Protein AF-W1XLX0-F1 (afdb_monomer_lite)

InterPro domains:
  IPR001466 Beta-lactamase-related [PF00144] (3-66)
  IPR012338 Beta-lactamase/transpeptidase-like [G3DSA:3.40.710.10] (1-70)
  IPR012338 Beta-lactamase/transpeptidase-like [SSF56601] (1-66)

Secondary struc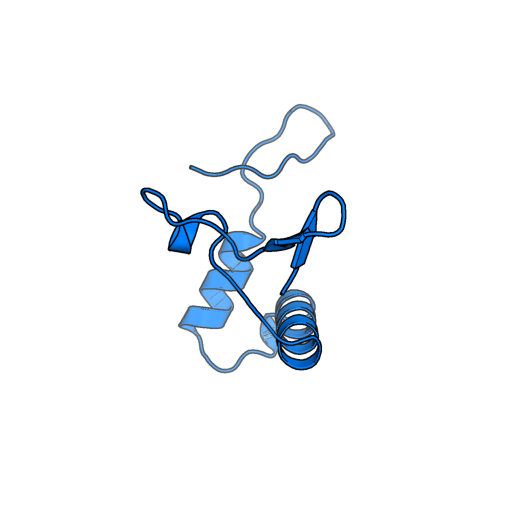ture (DSSP, 8-state):
-EEETTEEE-PPP-TTHHHHT-----HHHHHHHHHHHH-GGG---HHHHHHHHHHT----EETTEE-----

Structure (mmCIF, N/CA/C/O backbone):
data_AF-W1XLX0-F1
#
_entry.id   AF-W1XLX0-F1
#
loop_
_atom_site.group_PDB
_atom_site.id
_atom_site.type_symbol
_atom_site.label_atom_id
_atom_site.label_alt_id
_atom_site.label_comp_id
_atom_site.label_asym_id
_atom_site.label_entity_id
_atom_site.label_seq_id
_atom_site.pdbx_PDB_ins_code
_atom_site.Cartn_x
_atom_site.Cartn_y
_atom_site.Cartn_z
_atom_site.occupancy
_atom_site.B_iso_or_equiv
_atom_site.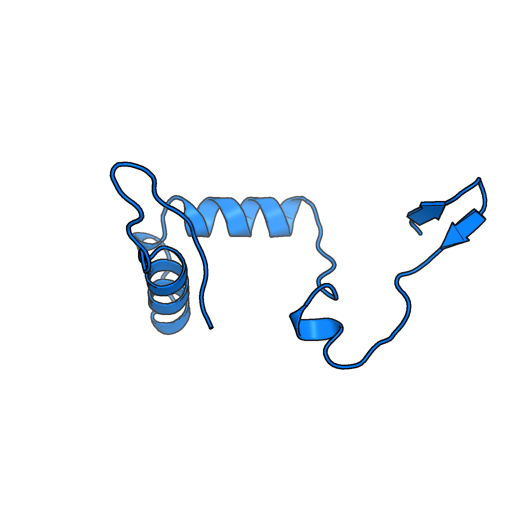auth_seq_id
_atom_site.auth_comp_id
_atom_site.auth_asym_id
_atom_site.auth_atom_id
_atom_site.pdbx_PDB_model_num
ATOM 1 N N . TRP A 1 1 ? 12.042 -5.315 -13.544 1.00 83.88 1 TRP A N 1
ATOM 2 C CA . TRP A 1 1 ? 11.539 -4.844 -14.845 1.00 83.88 1 TRP A CA 1
ATOM 3 C C . TRP A 1 1 ? 10.213 -5.512 -15.134 1.00 83.88 1 TRP A C 1
ATOM 5 O O . TRP A 1 1 ? 10.112 -6.717 -14.938 1.00 83.88 1 TRP A O 1
ATOM 15 N N . GLY A 1 2 ? 9.208 -4.736 -15.538 1.00 91.00 2 GLY A N 1
ATOM 16 C CA . GLY A 1 2 ? 8.029 -5.276 -16.215 1.00 91.00 2 GLY A CA 1
ATOM 17 C C . GLY A 1 2 ? 8.309 -5.399 -17.711 1.00 91.00 2 GLY A C 1
ATOM 18 O O . GLY A 1 2 ? 9.304 -4.855 -18.192 1.00 91.00 2 GLY A O 1
ATOM 19 N N . TYR A 1 3 ? 7.440 -6.085 -18.448 1.00 91.25 3 TYR A N 1
ATOM 20 C CA . TYR A 1 3 ? 7.576 -6.220 -19.897 1.00 91.25 3 TYR A CA 1
ATOM 21 C C . TYR A 1 3 ? 6.290 -5.789 -20.593 1.00 91.25 3 TYR A C 1
ATOM 23 O O . TYR A 1 3 ? 5.206 -6.248 -20.237 1.00 91.25 3 TYR A O 1
ATOM 31 N N . ARG A 1 4 ? 6.417 -4.917 -21.597 1.00 89.69 4 ARG A N 1
ATOM 32 C CA . ARG A 1 4 ? 5.327 -4.511 -22.492 1.00 89.69 4 ARG A CA 1
ATOM 33 C C . ARG A 1 4 ? 5.813 -4.641 -23.926 1.00 89.69 4 ARG A C 1
ATOM 35 O O . ARG A 1 4 ? 6.841 -4.064 -24.264 1.00 89.69 4 ARG A O 1
ATOM 42 N N . GLU A 1 5 ? 5.105 -5.421 -24.744 1.00 93.62 5 GLU A N 1
ATOM 43 C CA . GLU A 1 5 ? 5.480 -5.672 -26.150 1.00 93.62 5 GLU A CA 1
ATOM 44 C C . GLU A 1 5 ? 6.944 -6.141 -26.300 1.00 93.62 5 GLU A C 1
ATOM 46 O O . GLU A 1 5 ? 7.687 -5.683 -27.163 1.00 93.62 5 GLU A O 1
ATOM 51 N N . GLY A 1 6 ? 7.396 -7.010 -25.388 1.00 91.69 6 GLY A N 1
ATOM 52 C CA . GLY A 1 6 ? 8.771 -7.525 -25.369 1.00 91.69 6 GLY A CA 1
ATOM 53 C C . GLY A 1 6 ? 9.840 -6.528 -24.902 1.00 91.69 6 GLY A C 1
ATOM 54 O O . GLY A 1 6 ? 11.006 -6.899 -24.801 1.00 91.69 6 GLY A O 1
ATOM 55 N N . LYS A 1 7 ? 9.476 -5.284 -24.570 1.00 92.38 7 LYS A N 1
ATOM 56 C CA . LYS A 1 7 ? 10.404 -4.264 -24.066 1.00 92.38 7 LYS A CA 1
ATOM 57 C C . LYS A 1 7 ? 10.363 -4.200 -22.546 1.00 92.38 7 LYS A C 1
ATOM 59 O O . LYS A 1 7 ? 9.287 -4.187 -21.947 1.00 92.38 7 LYS A O 1
ATOM 64 N N . ALA A 1 8 ? 11.541 -4.132 -21.932 1.00 92.25 8 ALA A N 1
ATOM 65 C CA . ALA A 1 8 ? 11.672 -3.932 -20.497 1.00 92.25 8 ALA A CA 1
ATOM 66 C C . ALA A 1 8 ? 11.214 -2.509 -20.127 1.00 92.25 8 ALA A C 1
ATOM 68 O O . ALA A 1 8 ? 11.668 -1.529 -20.714 1.00 92.25 8 ALA A O 1
ATOM 69 N N . VAL A 1 9 ? 10.311 -2.398 -19.152 1.00 92.44 9 VAL A N 1
ATOM 70 C CA . VAL A 1 9 ? 9.758 -1.126 -18.667 1.00 92.44 9 VAL A CA 1
ATOM 71 C C . VAL A 1 9 ? 9.787 -1.018 -17.137 1.00 92.44 9 VAL A C 1
ATOM 73 O O . VAL A 1 9 ? 9.734 -2.018 -16.411 1.00 92.44 9 VAL A O 1
ATOM 76 N N . HIS A 1 10 ? 9.836 0.222 -16.651 1.00 91.56 10 HIS A N 1
ATOM 77 C CA . HIS A 1 10 ? 9.509 0.608 -15.277 1.00 91.56 10 HIS A CA 1
ATOM 78 C C . HIS A 1 10 ? 8.289 1.532 -15.283 1.00 91.56 10 HIS A C 1
ATOM 80 O O . HIS A 1 10 ? 7.964 2.124 -16.311 1.00 91.56 10 HIS A O 1
ATOM 86 N N . VAL A 1 11 ? 7.622 1.648 -14.133 1.00 89.00 11 VAL A N 1
ATOM 87 C CA . VAL A 1 11 ? 6.551 2.634 -13.946 1.00 89.00 11 VAL A CA 1
ATOM 88 C C . VAL A 1 11 ? 7.094 4.047 -14.182 1.00 89.00 11 VAL A C 1
ATOM 90 O O . VAL A 1 11 ? 8.189 4.371 -13.717 1.00 89.00 11 VAL A O 1
ATOM 93 N N . SER A 1 12 ? 6.360 4.848 -14.954 1.00 87.25 12 SER A N 1
ATOM 94 C CA . SER A 1 12 ? 6.717 6.235 -15.256 1.00 87.25 12 SER A CA 1
ATOM 95 C C . SER A 1 12 ? 6.281 7.167 -14.121 1.00 87.25 12 SER A C 1
ATOM 97 O O . SER A 1 12 ? 5.232 6.907 -13.533 1.00 87.25 12 SER A O 1
ATOM 99 N N . PRO A 1 13 ? 7.038 8.241 -13.831 1.00 88.62 13 PRO A N 1
ATOM 100 C CA . PRO A 1 13 ? 6.635 9.227 -12.835 1.00 88.62 13 PRO A CA 1
ATOM 101 C C . PRO A 1 13 ? 5.366 9.988 -13.230 1.00 88.62 13 PRO A C 1
ATOM 103 O O . PRO A 1 13 ? 5.111 10.208 -14.418 1.00 88.62 13 PRO A O 1
ATOM 106 N N . GLY A 1 14 ? 4.623 10.464 -12.235 1.00 90.62 14 GLY A N 1
ATOM 107 C CA . GLY A 1 14 ? 3.446 11.313 -12.416 1.00 90.62 14 GLY A CA 1
ATOM 108 C C . GLY A 1 14 ? 3.068 12.052 -11.134 1.00 90.62 14 GLY A C 1
ATOM 109 O O . GLY A 1 14 ? 3.546 11.724 -10.054 1.00 90.62 14 GLY A O 1
ATOM 110 N N . ALA A 1 15 ? 2.214 13.072 -11.236 1.00 93.19 15 ALA A N 1
ATOM 111 C CA . ALA A 1 15 ? 1.693 13.731 -10.038 1.00 93.19 15 ALA A CA 1
ATOM 112 C C . ALA A 1 15 ? 0.911 12.715 -9.185 1.00 93.19 15 ALA A C 1
ATOM 114 O O . ALA A 1 15 ? 0.030 12.037 -9.714 1.00 93.19 15 ALA A O 1
ATOM 115 N N . LEU A 1 16 ? 1.231 12.637 -7.888 1.00 91.62 16 LEU A N 1
ATOM 116 C CA . LEU A 1 16 ? 0.644 11.693 -6.922 1.00 91.62 16 LEU A CA 1
ATOM 117 C C . LEU A 1 16 ? 0.851 10.208 -7.281 1.00 91.62 16 LEU A C 1
ATOM 119 O O . LEU A 1 16 ? 0.015 9.352 -6.977 1.00 91.62 16 LEU A O 1
ATOM 123 N N . ASP A 1 17 ? 1.943 9.888 -7.980 1.00 91.31 17 ASP A N 1
ATOM 124 C CA . ASP A 1 17 ? 2.252 8.513 -8.367 1.00 91.31 17 ASP A CA 1
ATOM 125 C C . ASP A 1 17 ? 2.472 7.599 -7.154 1.00 91.31 17 ASP A C 1
ATOM 127 O O . ASP A 1 17 ? 1.959 6.479 -7.136 1.00 91.31 17 ASP A O 1
ATOM 131 N N . ALA A 1 18 ? 3.163 8.083 -6.123 1.00 92.69 18 ALA A N 1
ATOM 132 C CA . ALA A 1 18 ? 3.441 7.358 -4.891 1.00 92.69 18 ALA A CA 1
ATOM 133 C C . ALA A 1 18 ? 2.156 6.904 -4.184 1.00 92.69 18 ALA A C 1
ATOM 135 O O . ALA A 1 18 ? 2.056 5.747 -3.774 1.00 92.69 18 ALA A O 1
ATOM 136 N N . GLU A 1 19 ? 1.171 7.791 -4.088 1.00 91.94 19 GLU A N 1
ATOM 137 C CA . GLU A 1 19 ? -0.097 7.566 -3.402 1.00 91.94 19 GLU A CA 1
ATOM 138 C C . GLU A 1 19 ? -1.045 6.674 -4.209 1.00 91.94 19 GLU A C 1
ATOM 140 O O . GLU A 1 19 ? -1.766 5.861 -3.632 1.00 91.94 19 GLU A O 1
ATOM 145 N N . ALA A 1 20 ? -1.052 6.812 -5.538 1.00 91.62 20 ALA A N 1
ATOM 146 C CA . ALA A 1 20 ? -2.027 6.138 -6.389 1.00 91.62 20 ALA A CA 1
ATOM 147 C C . ALA A 1 20 ? -1.568 4.755 -6.886 1.00 91.62 20 ALA A C 1
ATOM 149 O O . ALA A 1 20 ? -2.391 3.845 -6.999 1.00 91.62 20 ALA A O 1
ATOM 150 N N . TYR A 1 21 ? -0.283 4.583 -7.227 1.00 88.94 21 TYR A N 1
ATOM 151 C CA . TYR A 1 21 ? 0.210 3.347 -7.862 1.00 88.94 21 TYR A CA 1
ATOM 152 C C . TYR A 1 21 ? 1.704 3.038 -7.647 1.00 88.94 21 TYR A C 1
ATOM 154 O O . TYR A 1 21 ? 2.247 2.121 -8.267 1.00 88.94 21 TYR A O 1
ATOM 162 N N . GLY A 1 22 ? 2.398 3.785 -6.790 1.00 92.88 22 GLY A N 1
ATOM 163 C CA . GLY A 1 22 ? 3.856 3.727 -6.668 1.00 92.88 22 GLY A CA 1
ATOM 164 C C . GLY A 1 22 ? 4.396 2.574 -5.820 1.00 92.88 22 GLY A C 1
A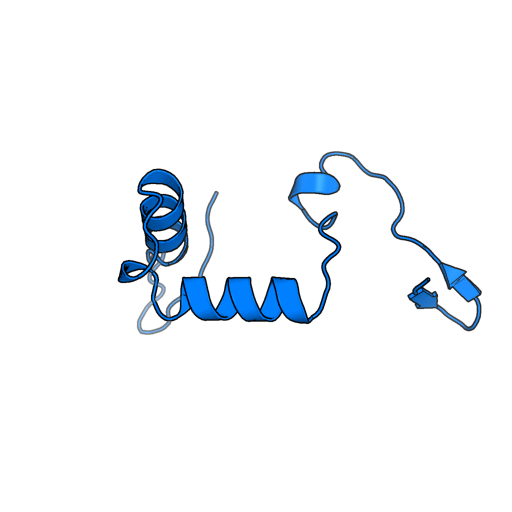TOM 165 O O . GLY A 1 22 ? 5.605 2.328 -5.825 1.00 92.88 22 GLY A O 1
ATOM 166 N N . VAL A 1 23 ? 3.533 1.852 -5.099 1.00 94.88 23 VAL A N 1
ATOM 167 C CA . VAL A 1 23 ? 3.953 0.782 -4.184 1.00 94.88 23 VAL A CA 1
ATOM 168 C C . VAL A 1 23 ? 4.579 -0.383 -4.956 1.00 94.88 23 VAL A C 1
ATOM 170 O O . VAL A 1 23 ? 3.966 -0.989 -5.834 1.00 94.88 23 VAL A O 1
ATOM 173 N N . LYS A 1 24 ? 5.809 -0.741 -4.579 1.00 95.75 24 LYS A N 1
ATOM 174 C CA . LYS A 1 24 ? 6.491 -1.976 -4.988 1.00 95.75 24 LYS A CA 1
ATOM 175 C C . LYS A 1 24 ? 6.799 -2.774 -3.732 1.00 95.75 24 LYS A C 1
ATOM 177 O O . LYS A 1 24 ? 7.272 -2.205 -2.754 1.00 95.75 24 LYS A O 1
ATOM 182 N N . SER A 1 25 ? 6.538 -4.074 -3.758 1.00 95.75 25 SER A N 1
ATOM 183 C CA . SER A 1 25 ? 6.655 -4.928 -2.579 1.00 95.75 25 SER A CA 1
ATOM 184 C C . SER A 1 25 ? 7.115 -6.331 -2.962 1.00 95.75 25 SER A C 1
ATOM 186 O O . SER A 1 25 ? 7.027 -6.727 -4.128 1.00 95.75 25 SER A O 1
ATOM 188 N N . THR A 1 26 ? 7.631 -7.065 -1.981 1.00 98.19 26 THR A N 1
ATOM 189 C CA . THR A 1 26 ? 7.941 -8.492 -2.111 1.00 98.19 26 THR A CA 1
ATOM 190 C C . THR A 1 26 ? 6.687 -9.329 -1.856 1.00 98.19 26 THR A C 1
ATOM 192 O O . THR A 1 26 ? 5.679 -8.829 -1.346 1.00 98.19 26 THR A O 1
ATOM 195 N N . ILE A 1 27 ? 6.722 -10.619 -2.197 1.00 97.50 27 ILE A N 1
ATOM 196 C CA . ILE A 1 27 ? 5.585 -11.498 -1.898 1.00 97.50 27 ILE A CA 1
ATOM 197 C C . ILE A 1 27 ? 5.454 -11.739 -0.391 1.00 97.50 27 ILE A C 1
ATOM 199 O O . ILE A 1 27 ? 4.344 -11.830 0.127 1.00 97.50 27 ILE A O 1
ATOM 203 N N . GLU A 1 28 ? 6.573 -11.771 0.327 1.00 98.44 28 GLU A N 1
ATOM 204 C CA . GLU A 1 28 ? 6.633 -11.936 1.772 1.00 98.44 28 GLU A CA 1
ATOM 205 C C . GLU A 1 28 ? 6.022 -10.734 2.501 1.00 98.44 28 GLU A C 1
ATOM 207 O O . GLU A 1 28 ? 5.248 -10.911 3.443 1.00 98.44 28 GLU A O 1
ATOM 212 N N . ASP A 1 29 ? 6.333 -9.516 2.054 1.00 98.00 29 ASP A N 1
ATOM 213 C CA . ASP A 1 29 ? 5.747 -8.288 2.597 1.00 98.00 29 ASP A CA 1
ATOM 214 C C . ASP A 1 29 ? 4.243 -8.217 2.331 1.00 98.00 29 ASP A C 1
ATOM 216 O O . ASP A 1 29 ? 3.464 -7.950 3.249 1.00 98.00 29 ASP A O 1
ATOM 220 N N . MET A 1 30 ? 3.811 -8.522 1.104 1.00 97.94 30 MET A N 1
ATOM 221 C CA . MET A 1 30 ? 2.387 -8.538 0.767 1.00 97.94 30 MET A CA 1
ATOM 222 C C . MET A 1 30 ? 1.627 -9.618 1.539 1.00 97.94 30 MET A C 1
ATOM 224 O O . MET A 1 30 ? 0.518 -9.365 2.007 1.00 97.94 30 MET A O 1
ATOM 228 N N . ALA A 1 31 ? 2.215 -10.800 1.737 1.00 97.88 31 ALA A N 1
ATOM 229 C CA . ALA A 1 31 ? 1.612 -11.855 2.546 1.00 97.88 31 ALA A CA 1
ATOM 230 C C . ALA A 1 31 ? 1.452 -11.422 4.012 1.00 97.88 31 ALA A C 1
ATOM 232 O O . ALA A 1 31 ? 0.387 -11.636 4.594 1.00 97.88 31 ALA A O 1
ATOM 233 N N . ARG A 1 32 ? 2.463 -10.758 4.593 1.00 96.94 32 ARG A N 1
ATOM 234 C CA . ARG A 1 32 ? 2.353 -10.154 5.931 1.00 96.94 32 ARG A CA 1
ATOM 235 C C . ARG A 1 32 ? 1.243 -9.108 5.984 1.00 96.94 32 ARG A C 1
ATOM 237 O O . ARG A 1 32 ? 0.414 -9.157 6.887 1.00 96.94 32 ARG A O 1
ATOM 244 N N . TRP A 1 33 ? 1.170 -8.219 4.992 1.00 96.62 33 TRP A N 1
ATOM 245 C CA . TRP A 1 33 ? 0.112 -7.211 4.899 1.00 96.62 33 TRP A CA 1
ATOM 246 C C . TRP A 1 33 ? -1.290 -7.837 4.855 1.00 96.62 33 TRP A C 1
ATOM 248 O O . TRP A 1 33 ? -2.188 -7.399 5.580 1.00 96.62 33 TRP A O 1
ATOM 258 N N . VAL A 1 34 ? -1.487 -8.900 4.066 1.00 96.75 34 VAL A N 1
ATOM 259 C CA . VAL A 1 34 ? -2.760 -9.641 4.020 1.00 96.75 34 VAL A CA 1
ATOM 260 C C . VAL A 1 34 ? -3.086 -10.271 5.374 1.00 96.75 34 VAL A C 1
ATOM 262 O O . VAL A 1 34 ? -4.217 -10.156 5.838 1.00 96.75 34 VAL A O 1
ATOM 265 N N . GLN A 1 35 ? -2.113 -10.887 6.050 1.00 97.19 35 GLN A N 1
ATOM 266 C CA . GLN A 1 35 ? -2.323 -11.465 7.382 1.00 97.19 35 GLN A CA 1
ATOM 267 C C . GLN A 1 35 ? -2.745 -10.406 8.409 1.00 97.19 35 GLN A C 1
ATOM 269 O O . GLN A 1 35 ? -3.703 -10.628 9.150 1.00 97.19 35 GLN A O 1
ATOM 274 N N . SER A 1 36 ? -2.101 -9.235 8.405 1.00 96.75 36 SER A N 1
ATOM 275 C CA . SER A 1 36 ? -2.483 -8.098 9.251 1.00 96.75 36 SER A CA 1
ATOM 276 C C . SER A 1 36 ? -3.904 -7.604 8.962 1.00 96.75 36 SER A C 1
ATOM 278 O O . SER A 1 36 ? -4.628 -7.251 9.888 1.00 96.75 36 SER A O 1
ATOM 280 N N . ASN A 1 37 ? -4.343 -7.634 7.7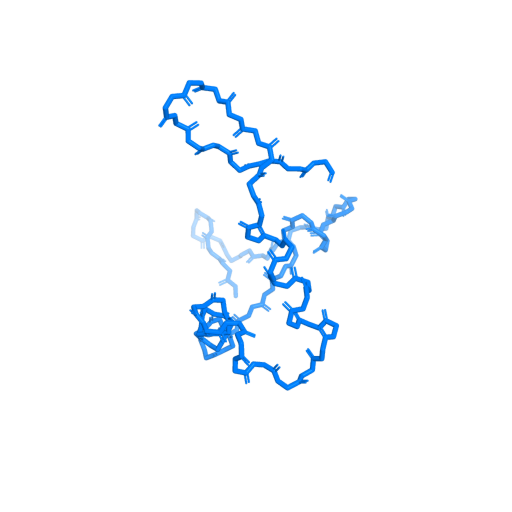00 1.00 96.12 37 ASN A N 1
ATOM 281 C CA . ASN A 1 37 ? -5.722 -7.300 7.335 1.00 96.12 37 ASN A CA 1
ATOM 282 C C . ASN A 1 37 ? -6.738 -8.365 7.781 1.00 96.12 37 ASN A C 1
ATOM 284 O O . ASN A 1 37 ? -7.859 -8.013 8.138 1.00 96.12 37 ASN A O 1
ATOM 288 N N . LEU A 1 38 ? -6.368 -9.650 7.788 1.00 96.75 38 LEU A N 1
ATOM 289 C CA . LEU A 1 38 ? -7.236 -10.743 8.247 1.00 96.75 38 LEU A CA 1
ATOM 290 C C . LEU A 1 38 ? -7.394 -10.776 9.772 1.00 96.75 38 LEU A C 1
ATOM 292 O O . LEU A 1 38 ? -8.449 -11.165 10.271 1.00 96.75 38 LEU A O 1
ATOM 296 N N . LYS A 1 39 ? -6.347 -10.392 10.512 1.00 96.69 39 LYS A N 1
ATOM 297 C CA . LYS A 1 39 ? -6.322 -10.397 11.982 1.00 96.69 39 LYS A CA 1
ATOM 298 C C . LYS A 1 39 ? -5.844 -9.050 12.542 1.00 96.69 39 LYS A C 1
ATOM 300 O O . LYS A 1 39 ? -4.809 -8.986 13.203 1.00 96.69 39 LYS A O 1
ATOM 305 N N . PRO A 1 40 ? -6.597 -7.955 12.331 1.00 93.94 40 PRO A N 1
ATOM 306 C CA . PRO A 1 40 ? -6.158 -6.618 12.737 1.00 93.94 40 PRO A CA 1
ATOM 307 C C . PRO A 1 40 ? -6.023 -6.461 14.259 1.00 93.94 40 PRO A C 1
ATOM 309 O O . PRO A 1 40 ? -5.293 -5.591 14.732 1.00 93.94 40 PRO A O 1
ATOM 312 N N . LEU A 1 41 ? -6.697 -7.310 15.044 1.00 95.75 41 LEU A N 1
ATOM 313 C CA . LEU A 1 41 ? -6.604 -7.312 16.507 1.00 95.75 41 LEU A CA 1
ATOM 314 C C . LEU A 1 41 ? -5.250 -7.817 17.033 1.00 95.75 41 LEU A C 1
ATOM 316 O O . LEU A 1 41 ? -4.863 -7.426 18.132 1.00 95.75 41 LEU A O 1
ATOM 320 N N . ASP A 1 42 ? -4.510 -8.587 16.230 1.00 96.69 42 ASP A N 1
ATOM 321 C CA . ASP A 1 42 ? -3.191 -9.126 16.592 1.00 96.69 42 ASP A CA 1
ATOM 322 C C . ASP A 1 42 ? -2.064 -8.086 16.404 1.00 96.69 42 ASP A C 1
ATOM 324 O O . ASP A 1 42 ? -0.908 -8.335 16.743 1.00 96.69 42 ASP A O 1
ATOM 328 N N . ILE A 1 43 ? -2.379 -6.903 15.861 1.00 97.12 43 ILE A N 1
ATOM 329 C CA . ILE A 1 43 ? -1.418 -5.819 15.633 1.00 97.12 43 ILE A CA 1
ATOM 330 C C . ILE A 1 43 ? -1.182 -5.049 16.938 1.00 97.12 43 ILE A C 1
ATOM 332 O O . ILE A 1 43 ? -2.087 -4.400 17.465 1.00 97.12 43 ILE A O 1
ATOM 336 N N . THR A 1 44 ? 0.056 -5.077 17.437 1.00 97.00 44 THR A N 1
ATOM 337 C CA . THR A 1 44 ? 0.452 -4.371 18.669 1.00 97.00 44 THR A CA 1
ATOM 338 C C . THR A 1 44 ? 0.428 -2.849 18.505 1.00 97.00 44 THR A C 1
ATOM 340 O O . THR A 1 44 ? -0.017 -2.136 19.406 1.00 97.00 44 THR A O 1
ATOM 343 N N . GLU A 1 45 ? 0.868 -2.350 17.346 1.00 97.38 45 GLU A N 1
ATOM 344 C CA . GLU A 1 45 ? 0.923 -0.916 17.049 1.00 97.38 45 GLU A CA 1
ATOM 345 C C . GLU A 1 45 ? -0.478 -0.326 16.872 1.00 97.38 45 GLU A C 1
ATOM 347 O O . GLU A 1 45 ? -1.167 -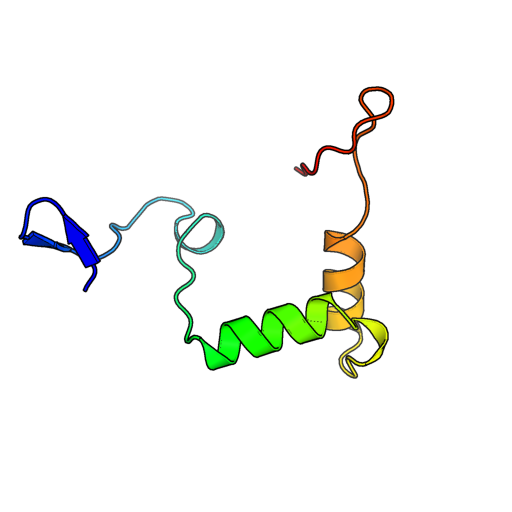0.575 15.878 1.00 97.38 45 GLU A O 1
ATOM 352 N N . LYS A 1 46 ? -0.902 0.489 17.842 1.00 96.25 46 LYS A N 1
ATOM 353 C CA . LYS A 1 46 ? -2.294 0.947 17.951 1.00 96.25 46 LYS A CA 1
ATOM 354 C C . LYS A 1 46 ? -2.747 1.808 16.780 1.00 96.25 46 LYS A C 1
ATOM 356 O O . LYS A 1 46 ? -3.852 1.606 16.283 1.00 96.25 46 LYS A O 1
ATOM 361 N N . THR A 1 47 ? -1.895 2.706 16.296 1.00 97.25 47 THR A N 1
ATOM 362 C CA . THR A 1 47 ? -2.222 3.559 15.145 1.00 97.25 47 THR A CA 1
ATOM 363 C C . THR A 1 47 ? -2.411 2.734 13.873 1.00 97.25 47 THR A C 1
ATOM 365 O O . THR A 1 47 ? -3.348 2.970 13.113 1.00 97.25 47 THR A O 1
ATOM 368 N N . LEU A 1 48 ? -1.567 1.721 13.657 1.00 95.19 48 LEU A N 1
ATOM 369 C CA . LEU A 1 48 ? -1.672 0.838 12.495 1.00 95.19 48 LEU A CA 1
ATOM 370 C C . LEU A 1 48 ? -2.921 -0.050 12.575 1.00 95.19 48 LEU A C 1
ATOM 372 O O . LEU A 1 48 ? -3.654 -0.169 11.595 1.00 95.19 48 LEU A O 1
ATOM 376 N N . GLN A 1 49 ? -3.193 -0.619 13.752 1.00 97.12 49 GLN A N 1
ATOM 377 C CA . GLN A 1 49 ? -4.416 -1.374 14.028 1.00 97.12 49 GLN A CA 1
ATOM 378 C C . GLN A 1 49 ? -5.668 -0.551 13.694 1.00 97.12 49 GLN A C 1
ATOM 380 O O . GLN A 1 49 ? -6.537 -1.020 12.960 1.00 97.12 49 GLN A O 1
ATOM 385 N N . GLN A 1 50 ? -5.739 0.687 14.189 1.00 95.62 50 GLN A N 1
ATOM 386 C CA . GLN A 1 50 ? -6.853 1.598 13.922 1.00 95.62 50 GLN A CA 1
ATOM 387 C C . GLN A 1 50 ? -6.962 1.955 12.437 1.00 95.62 50 GLN A C 1
ATOM 389 O O . GLN A 1 50 ? -8.061 1.938 11.890 1.00 95.62 50 GLN A O 1
ATOM 394 N N . GLY A 1 51 ? -5.839 2.235 11.769 1.00 95.31 51 GLY A N 1
ATOM 395 C CA . GLY A 1 51 ? -5.814 2.545 10.339 1.00 95.31 51 GLY A CA 1
ATOM 396 C C . GLY A 1 51 ? -6.365 1.408 9.475 1.00 95.31 51 GLY A C 1
ATOM 397 O O . GLY A 1 51 ? -7.188 1.649 8.593 1.00 95.31 51 GLY A O 1
ATOM 398 N N . ILE A 1 52 ? -5.985 0.161 9.767 1.00 94.75 52 ILE A N 1
ATOM 399 C CA . ILE A 1 52 ? -6.503 -1.019 9.058 1.00 94.75 52 ILE A CA 1
ATOM 400 C C . ILE A 1 52 ? -7.998 -1.218 9.337 1.00 94.75 52 ILE A C 1
ATOM 402 O O . ILE A 1 52 ? -8.768 -1.440 8.404 1.00 94.75 52 ILE A O 1
ATOM 406 N N . GLN A 1 53 ? -8.443 -1.080 10.590 1.00 94.31 53 GLN A N 1
ATOM 407 C CA . GLN A 1 53 ? -9.871 -1.169 10.930 1.00 94.31 53 GLN A CA 1
ATOM 408 C C . GLN A 1 53 ? -10.705 -0.080 10.235 1.00 94.31 53 GLN A C 1
ATOM 410 O O . GLN A 1 53 ? -11.813 -0.339 9.759 1.00 94.31 53 GLN A O 1
ATOM 415 N N . LEU A 1 54 ? -10.164 1.135 10.126 1.00 93.56 54 LEU A N 1
ATOM 416 C CA . LEU A 1 54 ? -10.803 2.237 9.414 1.00 93.56 54 LEU A CA 1
ATOM 417 C C . LEU A 1 54 ? -10.901 1.952 7.909 1.00 93.56 54 LEU A C 1
ATOM 419 O O . LEU A 1 54 ? -11.960 2.155 7.323 1.00 93.56 54 LEU A O 1
ATOM 423 N N . ALA A 1 55 ? -9.841 1.428 7.289 1.00 92.25 55 ALA A N 1
ATOM 424 C CA . ALA A 1 55 ? -9.839 1.068 5.869 1.00 92.25 55 ALA A CA 1
ATOM 425 C C . ALA A 1 55 ? -10.857 -0.038 5.522 1.00 92.25 55 ALA A C 1
ATOM 427 O O . ALA A 1 55 ? -11.332 -0.111 4.392 1.00 92.25 55 ALA A O 1
ATOM 428 N N . GLN A 1 56 ? -11.222 -0.875 6.497 1.00 90.81 56 GLN A N 1
ATOM 429 C CA . GLN A 1 56 ? -12.245 -1.920 6.361 1.00 90.81 56 GLN A CA 1
ATOM 430 C C . GLN A 1 56 ? -13.671 -1.423 6.645 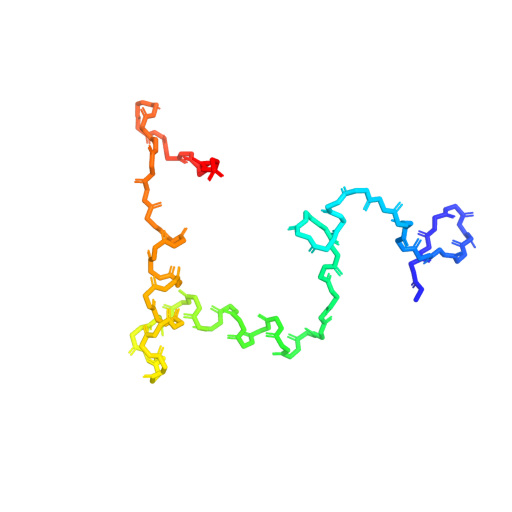1.00 90.81 56 GLN A C 1
ATOM 432 O O . GLN A 1 56 ? -14.643 -2.162 6.456 1.00 90.81 56 GLN A O 1
ATOM 437 N N . SER A 1 57 ? -13.818 -0.183 7.116 1.00 85.88 57 SER A N 1
ATOM 438 C CA . SER A 1 57 ? -15.123 0.404 7.405 1.00 85.88 57 SER A CA 1
ATOM 439 C C . SER A 1 57 ? -15.924 0.625 6.118 1.00 85.88 57 SER A C 1
ATOM 441 O O . SER A 1 57 ? -15.396 0.993 5.070 1.00 85.88 57 SER A O 1
ATOM 443 N N . ARG A 1 58 ? -17.234 0.386 6.196 1.00 68.00 58 ARG A N 1
ATOM 444 C CA . ARG A 1 58 ? -18.159 0.462 5.056 1.00 68.00 58 ARG A CA 1
ATOM 445 C C . ARG A 1 58 ? -18.711 1.881 4.953 1.00 68.00 58 ARG A C 1
ATOM 447 O O . ARG A 1 58 ? -19.211 2.396 5.949 1.00 68.00 58 ARG A O 1
ATOM 454 N N . TYR A 1 59 ? -18.646 2.498 3.772 1.00 62.78 59 TYR A N 1
ATOM 455 C CA . TYR A 1 59 ? -18.993 3.919 3.617 1.00 62.78 59 TYR A CA 1
ATOM 456 C C . TYR A 1 59 ? -20.116 4.242 2.630 1.00 62.78 59 TYR A C 1
ATOM 458 O O . TYR A 1 59 ? -20.623 5.357 2.680 1.00 62.78 59 TYR A O 1
ATOM 466 N N . TRP A 1 60 ? -20.570 3.286 1.814 1.00 48.66 60 TRP A N 1
ATOM 467 C CA . TRP A 1 60 ? -21.725 3.462 0.927 1.00 48.66 60 TRP A CA 1
ATOM 468 C C . TRP A 1 60 ? -22.592 2.190 0.869 1.00 48.66 60 TRP A C 1
ATOM 470 O O . TRP A 1 60 ? -22.066 1.079 0.784 1.00 48.66 60 TRP A O 1
ATOM 480 N N . GLN A 1 61 ? -23.919 2.366 0.931 1.00 48.03 61 GLN A N 1
ATOM 481 C CA . GLN A 1 61 ? -24.946 1.345 0.676 1.00 48.03 61 GLN A CA 1
ATOM 482 C C . GLN A 1 61 ? -25.733 1.758 -0.574 1.00 48.03 61 GLN A C 1
ATOM 484 O O . GLN A 1 61 ? -26.438 2.765 -0.547 1.00 48.03 61 GLN A O 1
ATOM 489 N N . THR A 1 62 ? -25.647 0.969 -1.644 1.00 48.91 62 THR A N 1
ATOM 490 C CA . THR A 1 62 ? -26.553 1.072 -2.798 1.00 48.91 62 THR A CA 1
ATOM 491 C C . THR A 1 62 ? -27.386 -0.208 -2.817 1.00 48.91 62 THR A C 1
ATOM 493 O O . THR A 1 62 ? -27.006 -1.197 -3.439 1.00 48.91 62 THR A O 1
ATOM 496 N N . GLY A 1 63 ? -28.481 -0.234 -2.050 1.00 63.72 63 GLY A N 1
ATOM 497 C CA . GLY A 1 63 ? -29.249 -1.467 -1.811 1.00 63.72 63 GLY A CA 1
ATOM 498 C C . GLY A 1 63 ? -28.428 -2.561 -1.102 1.00 63.72 63 GLY A C 1
ATOM 499 O O . GLY A 1 63 ? -27.528 -2.250 -0.322 1.00 63.72 63 GLY A O 1
ATOM 500 N N . ASP A 1 64 ? -28.710 -3.839 -1.384 1.00 53.62 64 ASP A N 1
ATOM 501 C CA . ASP A 1 64 ? -28.069 -5.019 -0.760 1.00 53.62 64 ASP A CA 1
ATOM 502 C C . ASP A 1 64 ? -26.600 -5.272 -1.186 1.00 53.62 64 ASP A C 1
ATOM 504 O O . ASP A 1 64 ? -26.034 -6.325 -0.886 1.00 53.62 64 ASP A O 1
ATOM 508 N N . MET A 1 65 ? -25.942 -4.334 -1.879 1.00 57.72 65 MET A N 1
ATOM 509 C CA . MET A 1 65 ? -24.576 -4.507 -2.388 1.00 57.72 65 MET A CA 1
ATOM 510 C C . MET A 1 65 ? -23.607 -3.485 -1.780 1.00 57.72 65 MET A C 1
ATOM 512 O O . MET A 1 65 ? -23.821 -2.274 -1.838 1.00 57.72 65 MET A O 1
ATOM 516 N N . TYR A 1 66 ? -22.518 -3.986 -1.190 1.00 54.22 66 TYR A N 1
ATOM 517 C CA . TYR A 1 66 ? -21.473 -3.174 -0.564 1.00 54.22 66 TYR A CA 1
ATOM 518 C C . TYR A 1 66 ? -20.424 -2.755 -1.597 1.00 54.22 66 TYR A C 1
ATOM 520 O O . TYR A 1 66 ? -19.756 -3.611 -2.173 1.00 54.22 66 TYR A O 1
ATOM 528 N N . GLN A 1 67 ? -20.243 -1.445 -1.790 1.00 50.44 67 GLN A N 1
ATOM 529 C CA . GLN A 1 67 ? -19.213 -0.891 -2.671 1.00 50.44 67 GLN A CA 1
ATOM 530 C C . GLN A 1 67 ? -18.250 0.001 -1.873 1.00 50.44 67 GLN A C 1
ATOM 532 O O . GLN A 1 67 ? -18.663 0.833 -1.065 1.00 50.44 67 GLN A O 1
ATOM 537 N N . ILE A 1 68 ? -16.950 -0.227 -2.063 1.00 53.97 68 ILE A N 1
ATOM 538 C CA . ILE A 1 68 ? -15.864 0.386 -1.290 1.00 53.97 68 ILE A CA 1
ATOM 539 C C . ILE A 1 68 ? -15.382 1.629 -2.048 1.00 53.97 68 ILE A C 1
ATOM 541 O O . ILE A 1 68 ? -14.885 1.509 -3.165 1.00 53.97 68 ILE A O 1
ATOM 545 N N . GLY A 1 69 ? -15.529 2.815 -1.456 1.00 52.91 69 GLY A N 1
ATOM 546 C CA . GLY A 1 69 ? -14.994 4.061 -2.006 1.00 52.91 69 GLY A CA 1
ATOM 547 C C . GLY A 1 69 ? -15.001 5.200 -0.981 1.00 52.91 69 GLY A C 1
ATOM 548 O O . GLY A 1 69 ? -16.052 5.551 -0.449 1.00 52.91 69 GLY A O 1
ATOM 549 N N . ARG A 1 70 ? -13.824 5.767 -0.703 1.00 52.03 70 ARG A N 1
ATOM 550 C CA . ARG A 1 70 ? -13.587 7.074 -0.058 1.00 52.03 70 ARG A CA 1
ATOM 551 C C . ARG A 1 70 ? -12.468 7.752 -0.865 1.00 52.03 70 ARG A C 1
ATOM 553 O O . ARG A 1 70 ? -11.550 7.046 -1.271 1.00 52.03 70 ARG A O 1
ATOM 560 N N . ALA A 1 71 ? -12.641 8.974 -1.378 1.00 38.47 71 ALA A N 1
ATOM 561 C CA . ALA A 1 71 ? -12.694 10.262 -0.667 1.00 38.47 71 ALA A CA 1
ATOM 562 C C . ALA A 1 71 ? -11.394 10.541 0.091 1.00 38.47 71 ALA A C 1
ATOM 564 O O . ALA A 1 71 ? -11.115 9.778 1.042 1.00 38.47 71 ALA A O 1
#

Foldseek 3Di:
DDDDPNDDDDDDDDVCCCVPPVDDDDPVVVVVVVVCLVCLVPDPPPVSSVVSVVQPDFDDDPDPDTDRDDD

pLDDT: mean 86.02, std 16.55, range [38.47, 98.44]

Radius of gyration: 16.78 Å; chains: 1; bounding box: 41×26×45 Å

Organism: NCBI:txid408170

Sequence (71 aa):
WGYREGKAVHVSPGALDAEAYGVKSTIEDMARWVQSNLKPLDITEKTLQQGIQLAQSRYWQTGDMYQIGRA